Protein AF-W4PYH5-F1 (afdb_monomer_lite)

Radius of gyration: 15.22 Å; chains: 1; bounding box: 32×31×43 Å

InterPro domains:
  IPR000644 CBS domain [PF00571] (7-48)
  IPR046342 CBS domain superfamily [G3DSA:3.10.580.10] (1-60)
  IPR046342 CBS domain superfamily [SSF54631] (4-48)

Organism: NCBI:txid1236970

Structure (mmCIF, N/CA/C/O backbone):
data_AF-W4PYH5-F1
#
_entry.id   AF-W4PYH5-F1
#
loop_
_atom_site.group_PDB
_atom_site.id
_atom_site.type_symbol
_atom_site.label_atom_id
_atom_site.label_alt_id
_atom_site.label_comp_id
_atom_site.label_asym_id
_atom_site.label_entity_id
_atom_site.label_seq_id
_atom_site.pdbx_PDB_ins_code
_atom_site.Cartn_x
_atom_site.Cartn_y
_atom_site.Cartn_z
_atom_site.occupancy
_atom_site.B_iso_or_equiv
_atom_site.auth_seq_id
_atom_site.auth_comp_id
_atom_site.auth_asym_id
_atom_site.auth_atom_id
_atom_site.pdbx_PDB_model_num
ATOM 1 N N . MET A 1 1 ? 3.855 -17.718 -7.527 1.00 63.84 1 MET A N 1
ATOM 2 C CA . MET A 1 1 ? 3.036 -16.483 -7.488 1.00 63.84 1 MET A CA 1
ATOM 3 C C . MET A 1 1 ? 3.952 -15.280 -7.640 1.00 63.84 1 MET A C 1
ATOM 5 O O . MET A 1 1 ? 5.047 -15.312 -7.096 1.00 63.84 1 MET A O 1
ATOM 9 N N . LYS A 1 2 ? 3.538 -14.262 -8.402 1.00 83.88 2 LYS A N 1
ATOM 10 C CA . LYS A 1 2 ? 4.285 -13.011 -8.607 1.00 83.88 2 LYS A CA 1
ATOM 11 C C . LYS A 1 2 ? 3.551 -11.899 -7.858 1.00 83.88 2 LYS A C 1
ATOM 13 O O . LYS A 1 2 ? 2.355 -11.738 -8.081 1.00 83.88 2 LYS A O 1
ATOM 18 N N 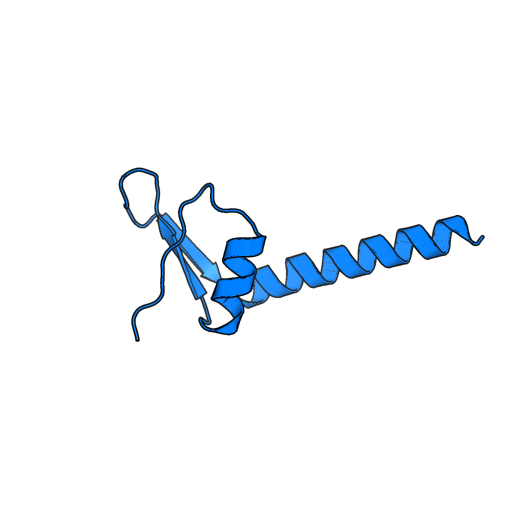. ASN A 1 3 ? 4.242 -11.169 -6.982 1.00 94.19 3 ASN A N 1
ATOM 19 C CA . ASN A 1 3 ? 3.634 -10.038 -6.276 1.00 94.19 3 ASN A CA 1
ATOM 20 C C . ASN A 1 3 ? 3.282 -8.935 -7.272 1.00 94.19 3 ASN A C 1
ATOM 22 O O . ASN A 1 3 ? 4.075 -8.616 -8.165 1.00 94.19 3 ASN A O 1
ATOM 26 N N . LYS A 1 4 ? 2.083 -8.374 -7.126 1.00 96.50 4 LYS A N 1
ATOM 27 C CA . LYS A 1 4 ? 1.589 -7.314 -8.000 1.00 96.50 4 LYS A CA 1
ATOM 28 C C . LYS A 1 4 ? 2.131 -5.973 -7.490 1.00 96.50 4 LYS A C 1
ATOM 30 O O . LYS A 1 4 ? 1.850 -5.631 -6.336 1.00 96.50 4 LYS A O 1
ATOM 35 N N . PRO A 1 5 ? 2.898 -5.232 -8.312 1.00 97.00 5 PRO A N 1
ATOM 36 C CA . PRO A 1 5 ? 3.387 -3.919 -7.928 1.00 97.00 5 PRO A CA 1
ATOM 37 C C . PRO A 1 5 ? 2.262 -2.879 -7.935 1.00 97.00 5 PRO A C 1
ATOM 39 O O . PRO A 1 5 ? 1.263 -3.034 -8.643 1.00 97.00 5 PRO A O 1
ATOM 42 N N . VAL A 1 6 ? 2.473 -1.795 -7.196 1.00 97.31 6 VAL A N 1
ATOM 43 C CA . VAL A 1 6 ? 1.671 -0.566 -7.248 1.00 97.31 6 VAL A CA 1
ATOM 44 C C . VAL A 1 6 ? 2.534 0.602 -7.704 1.00 97.31 6 VAL A C 1
ATOM 46 O O . VAL A 1 6 ? 3.748 0.593 -7.507 1.00 97.31 6 VAL A O 1
ATOM 49 N N . ARG A 1 7 ? 1.918 1.619 -8.307 1.00 97.94 7 ARG A N 1
ATOM 50 C CA . ARG A 1 7 ? 2.612 2.882 -8.587 1.00 97.94 7 ARG A CA 1
ATOM 51 C C . ARG A 1 7 ? 2.759 3.697 -7.308 1.00 97.94 7 ARG A C 1
ATOM 53 O O . ARG A 1 7 ? 1.901 3.603 -6.430 1.00 97.94 7 ARG A O 1
ATOM 60 N N . ILE A 1 8 ? 3.779 4.546 -7.242 1.00 96.56 8 ILE A N 1
ATOM 61 C CA . ILE A 1 8 ? 4.022 5.453 -6.108 1.00 96.56 8 ILE A CA 1
ATOM 62 C C . ILE A 1 8 ? 2.829 6.367 -5.771 1.00 96.56 8 ILE A C 1
ATOM 64 O O . ILE A 1 8 ? 2.670 6.777 -4.628 1.00 96.56 8 ILE A O 1
ATOM 68 N N . ASN A 1 9 ? 1.957 6.643 -6.740 1.00 96.31 9 ASN A N 1
ATOM 69 C CA . ASN A 1 9 ? 0.757 7.470 -6.588 1.00 96.31 9 ASN A CA 1
ATOM 70 C C . ASN A 1 9 ? -0.543 6.669 -6.354 1.00 96.31 9 ASN A C 1
ATOM 72 O O . ASN A 1 9 ? -1.634 7.226 -6.479 1.00 96.31 9 ASN A O 1
ATOM 76 N N . SER A 1 10 ? -0.453 5.370 -6.042 1.00 95.94 10 SER A N 1
ATOM 77 C CA . SER A 1 10 ? -1.634 4.528 -5.781 1.00 95.94 10 SER A CA 1
ATOM 78 C C . SER A 1 10 ? -2.303 4.889 -4.453 1.00 95.94 10 SER A C 1
ATOM 80 O O . SER A 1 10 ? -1.650 5.363 -3.522 1.00 95.94 10 SER A O 1
ATOM 82 N N . LYS A 1 11 ? -3.611 4.640 -4.334 1.00 95.12 11 LYS A N 1
ATOM 83 C CA . LYS A 1 11 ? -4.362 4.949 -3.109 1.00 95.12 11 LYS A CA 1
ATOM 84 C C . LYS A 1 11 ? -4.127 3.876 -2.045 1.00 95.12 11 LYS A C 1
ATOM 86 O O . LYS A 1 11 ? -3.970 2.702 -2.371 1.00 95.12 11 LYS A O 1
ATOM 91 N N . MET A 1 12 ? -4.216 4.241 -0.762 1.00 92.00 12 MET A N 1
ATOM 92 C CA . MET A 1 12 ? -4.099 3.281 0.355 1.00 92.00 12 MET A CA 1
ATOM 93 C C . MET A 1 12 ? -5.099 2.115 0.258 1.00 92.00 12 MET A C 1
ATOM 95 O O . MET A 1 12 ? -4.770 0.987 0.617 1.00 92.00 12 MET A O 1
ATOM 99 N N . THR A 1 13 ? -6.284 2.352 -0.314 1.00 91.25 13 THR A N 1
ATOM 100 C CA . THR A 1 13 ? -7.296 1.315 -0.580 1.00 91.25 13 THR A CA 1
ATOM 101 C C . THR A 1 13 ? -6.792 0.216 -1.520 1.00 91.25 13 THR A C 1
ATOM 103 O O . THR A 1 13 ? -7.110 -0.964 -1.337 1.00 91.25 13 THR A O 1
ATOM 106 N N . ASP A 1 14 ? -5.968 0.582 -2.505 1.00 93.75 14 ASP A N 1
ATOM 107 C CA . ASP A 1 14 ? -5.365 -0.363 -3.447 1.00 93.75 14 ASP A CA 1
ATOM 108 C C . ASP A 1 14 ? -4.326 -1.234 -2.728 1.00 93.75 14 ASP A C 1
ATOM 110 O O . ASP A 1 14 ? -4.252 -2.447 -2.942 1.00 93.75 14 ASP A O 1
ATOM 114 N N . LEU A 1 15 ? -3.558 -0.621 -1.820 1.00 95.25 15 LEU A N 1
ATOM 115 C CA . LEU A 1 15 ? -2.569 -1.305 -0.991 1.00 95.25 15 LEU A CA 1
ATOM 116 C C . LEU A 1 15 ? -3.243 -2.300 -0.040 1.00 95.25 15 LEU A C 1
ATOM 118 O O . LEU A 1 15 ? -2.778 -3.433 0.065 1.00 95.25 15 LEU A O 1
ATOM 122 N N . LEU A 1 16 ? -4.348 -1.922 0.609 1.00 94.88 16 LEU A N 1
ATOM 123 C CA . LEU A 1 16 ? -5.077 -2.806 1.524 1.00 94.88 16 LEU A CA 1
ATOM 124 C C . LEU A 1 16 ? -5.587 -4.063 0.813 1.00 94.88 16 LEU A C 1
ATOM 126 O O . LEU A 1 16 ? -5.350 -5.177 1.277 1.00 94.88 16 LEU A O 1
ATOM 130 N N . THR A 1 17 ? -6.218 -3.888 -0.351 1.00 94.56 17 THR A N 1
ATOM 131 C CA . THR A 1 17 ? -6.733 -5.002 -1.164 1.00 94.56 17 THR A CA 1
ATOM 132 C C . THR A 1 17 ? -5.625 -5.993 -1.509 1.00 94.56 17 THR A C 1
ATOM 134 O O . THR A 1 17 ? -5.800 -7.209 -1.441 1.00 94.56 17 THR A O 1
ATOM 137 N N . LEU A 1 18 ? -4.448 -5.475 -1.854 1.00 96.00 18 LEU A N 1
ATOM 138 C CA . LEU A 1 18 ? -3.300 -6.304 -2.168 1.00 96.00 18 LEU A CA 1
ATOM 139 C C . LEU A 1 18 ? -2.726 -6.985 -0.924 1.00 96.00 18 LEU A C 1
ATOM 141 O O . LEU A 1 18 ? -2.461 -8.185 -0.968 1.00 96.00 18 LEU A O 1
ATOM 145 N N . ALA A 1 19 ? -2.591 -6.264 0.188 1.00 95.88 19 ALA A N 1
ATOM 146 C CA . ALA A 1 19 ? -2.040 -6.769 1.444 1.00 95.88 19 ALA A CA 1
ATOM 147 C C . ALA A 1 19 ? -2.793 -7.992 2.000 1.00 95.88 19 ALA A C 1
ATOM 149 O O . ALA A 1 19 ? -2.198 -8.796 2.713 1.00 95.88 19 ALA A O 1
ATOM 150 N N . ILE A 1 20 ? -4.064 -8.189 1.632 1.00 94.00 20 ILE A N 1
ATOM 151 C CA . ILE A 1 20 ? -4.826 -9.410 1.947 1.00 94.00 20 ILE A CA 1
ATOM 152 C C . ILE A 1 20 ? -4.153 -10.663 1.364 1.00 94.00 20 ILE A C 1
ATOM 154 O O . ILE A 1 20 ? -4.139 -11.718 1.993 1.00 94.00 20 ILE A O 1
ATOM 158 N N . SER A 1 21 ? -3.581 -10.551 0.164 1.00 93.88 21 SER A N 1
ATOM 159 C CA . SER A 1 21 ? -3.041 -11.681 -0.605 1.00 93.88 21 SER A CA 1
ATOM 160 C C . SER A 1 21 ? -1.512 -11.710 -0.707 1.00 93.88 21 SER A C 1
ATOM 162 O O . SER A 1 21 ? -0.951 -12.763 -1.014 1.00 93.88 21 SER A O 1
ATOM 164 N N . GLN A 1 22 ? -0.821 -10.591 -0.445 1.00 95.06 22 GLN A N 1
ATOM 165 C CA . GLN A 1 22 ? 0.642 -10.498 -0.514 1.00 95.06 22 GLN A CA 1
ATOM 166 C C . GLN A 1 22 ? 1.264 -9.897 0.756 1.00 95.06 22 GLN A C 1
ATOM 168 O O . GLN A 1 22 ? 0.849 -8.854 1.254 1.00 95.06 22 GLN A O 1
ATOM 173 N N . ASN A 1 23 ? 2.320 -10.545 1.264 1.00 94.25 23 ASN A N 1
ATOM 174 C CA . ASN A 1 23 ? 3.017 -10.129 2.491 1.00 94.25 23 ASN A CA 1
ATOM 175 C C . ASN A 1 23 ? 3.771 -8.796 2.341 1.00 94.25 23 ASN A C 1
ATOM 177 O O . ASN A 1 23 ? 4.076 -8.139 3.340 1.0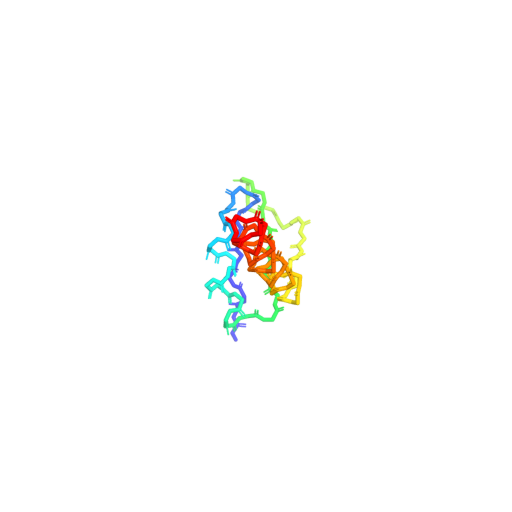0 94.25 23 ASN A O 1
ATOM 181 N N . PHE A 1 24 ? 4.088 -8.420 1.104 1.00 96.81 24 PHE A N 1
ATOM 182 C CA . PHE A 1 24 ? 4.681 -7.143 0.738 1.00 96.81 24 PHE A CA 1
ATOM 183 C C . PHE A 1 24 ? 4.223 -6.737 -0.663 1.00 96.81 24 PHE A C 1
ATOM 185 O O . PHE A 1 24 ? 3.890 -7.584 -1.494 1.00 96.81 24 PHE A O 1
ATOM 192 N N . ILE A 1 25 ? 4.240 -5.436 -0.917 1.00 97.62 25 ILE A N 1
ATOM 193 C CA . ILE A 1 25 ? 3.787 -4.804 -2.149 1.00 97.62 25 ILE A CA 1
ATOM 194 C C . ILE A 1 25 ? 4.990 -4.091 -2.774 1.00 97.62 25 ILE A C 1
ATOM 196 O O . ILE A 1 25 ? 5.498 -3.146 -2.169 1.00 97.62 25 ILE A O 1
ATOM 200 N N . PRO A 1 26 ? 5.484 -4.524 -3.945 1.00 97.88 26 PRO A N 1
ATOM 201 C CA . PRO A 1 26 ? 6.499 -3.777 -4.676 1.00 97.88 26 PRO A CA 1
ATOM 202 C C . PRO A 1 26 ? 5.935 -2.430 -5.137 1.00 97.88 26 PRO A C 1
ATOM 2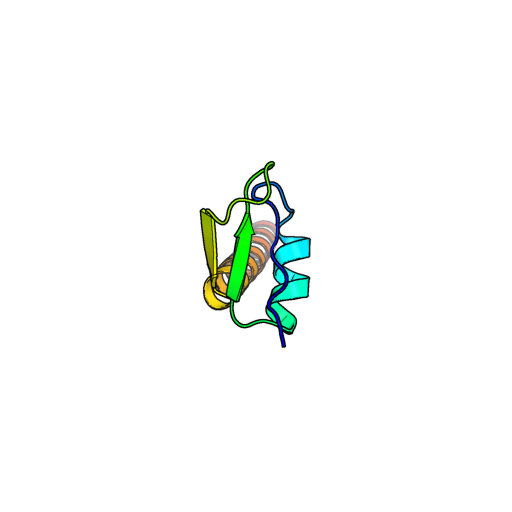04 O O . PRO A 1 26 ? 4.789 -2.358 -5.579 1.00 97.88 26 PRO A O 1
ATOM 207 N N . VAL A 1 27 ? 6.741 -1.381 -5.079 1.00 98.00 27 VAL A N 1
ATOM 208 C CA . VAL A 1 27 ? 6.377 -0.045 -5.550 1.00 98.00 27 VAL A CA 1
ATOM 209 C C . VAL A 1 27 ? 7.232 0.298 -6.758 1.00 98.00 27 VAL A C 1
ATOM 211 O O . VAL A 1 27 ? 8.442 0.054 -6.762 1.00 98.00 27 VAL A O 1
ATOM 214 N N . VAL A 1 28 ? 6.593 0.848 -7.785 1.00 98.38 28 VAL A N 1
ATOM 215 C CA . VAL A 1 28 ? 7.246 1.334 -9.001 1.00 98.38 28 VAL A CA 1
ATOM 216 C C . VAL A 1 28 ? 6.963 2.819 -9.231 1.00 98.38 28 VAL A C 1
ATOM 218 O O . VAL A 1 28 ? 5.945 3.340 -8.768 1.00 98.38 28 VAL A O 1
ATOM 221 N N . ASP A 1 29 ? 7.854 3.494 -9.949 1.00 97.62 29 ASP A N 1
ATOM 222 C CA . ASP A 1 29 ? 7.642 4.857 -10.442 1.00 97.62 29 ASP A CA 1
ATOM 223 C C . ASP A 1 29 ? 6.768 4.892 -11.716 1.00 97.62 29 ASP A C 1
ATOM 225 O O . ASP A 1 29 ? 6.191 3.883 -12.142 1.00 97.62 29 ASP A O 1
ATOM 229 N N . ASP A 1 30 ? 6.664 6.065 -12.343 1.00 96.94 30 ASP A N 1
ATOM 230 C CA . ASP A 1 30 ? 5.862 6.259 -13.554 1.00 96.94 30 ASP A CA 1
ATOM 231 C C . ASP A 1 30 ? 6.426 5.571 -14.805 1.00 96.94 30 ASP A C 1
ATOM 233 O O . ASP A 1 30 ? 5.672 5.309 -15.748 1.00 96.94 30 ASP A O 1
ATOM 237 N N . HIS A 1 31 ? 7.713 5.218 -14.794 1.00 97.25 31 HIS A N 1
ATOM 238 C CA . HIS A 1 31 ? 8.396 4.462 -15.843 1.00 97.25 31 HIS A CA 1
ATOM 239 C C . HIS A 1 31 ? 8.396 2.947 -15.577 1.00 97.25 31 HIS A C 1
ATOM 241 O O . HIS A 1 31 ? 8.918 2.177 -16.384 1.00 97.25 31 HIS A O 1
ATOM 247 N N . GLY A 1 32 ? 7.789 2.496 -14.474 1.00 96.44 32 GLY A N 1
ATOM 248 C CA . GLY A 1 32 ? 7.766 1.090 -14.081 1.00 96.44 32 GLY A CA 1
ATOM 249 C C . GLY A 1 32 ? 9.063 0.614 -13.422 1.00 96.44 32 GLY A C 1
ATOM 250 O O . GLY A 1 32 ? 9.252 -0.595 -13.263 1.00 96.44 32 GLY A O 1
ATOM 251 N N . ILE A 1 33 ? 9.948 1.532 -13.027 1.00 98.06 33 ILE A N 1
ATOM 252 C CA . ILE A 1 33 ? 11.176 1.216 -12.302 1.00 98.06 33 ILE A CA 1
ATOM 253 C C . ILE A 1 33 ? 10.828 0.920 -10.850 1.00 98.06 33 ILE A C 1
ATOM 255 O O . ILE A 1 33 ? 10.108 1.674 -10.203 1.00 98.06 33 ILE A O 1
ATOM 259 N N . PHE A 1 34 ? 11.336 -0.195 -10.330 1.00 98.00 34 PHE A N 1
ATOM 260 C CA . PHE A 1 34 ? 11.168 -0.567 -8.930 1.00 98.00 34 PHE A CA 1
ATOM 261 C C . PHE A 1 34 ? 11.908 0.412 -8.014 1.00 98.00 34 PHE A C 1
ATOM 263 O O . PHE A 1 34 ? 13.111 0.612 -8.168 1.00 98.00 34 PHE A O 1
ATOM 270 N N . ILE A 1 35 ? 11.195 0.965 -7.033 1.00 98.25 35 ILE A N 1
ATOM 271 C CA . ILE A 1 35 ? 11.726 1.965 -6.092 1.00 98.25 35 ILE A CA 1
ATOM 272 C C . ILE A 1 35 ? 11.648 1.527 -4.624 1.00 98.25 35 ILE A C 1
ATOM 274 O O . ILE A 1 35 ? 12.141 2.232 -3.749 1.00 98.25 35 ILE A O 1
ATOM 278 N N . GLY A 1 36 ? 11.049 0.371 -4.327 1.00 98.00 36 GLY A N 1
ATO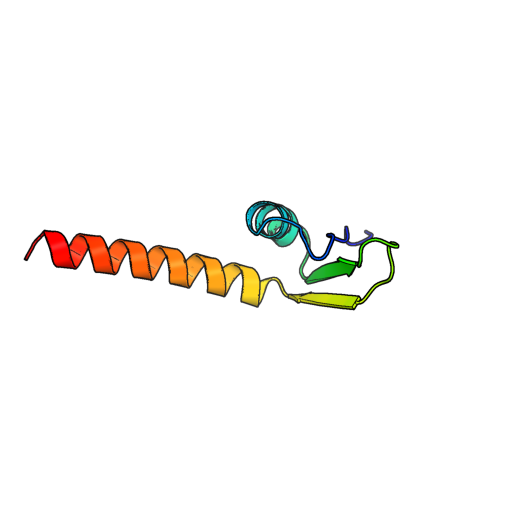M 279 C CA . GLY A 1 36 ? 10.994 -0.149 -2.961 1.00 98.00 36 GLY A CA 1
ATOM 280 C C . GLY A 1 36 ? 9.832 -1.098 -2.700 1.00 98.00 36 GLY A C 1
ATOM 281 O O . GLY A 1 36 ? 9.103 -1.492 -3.608 1.00 98.00 36 GLY A O 1
ATOM 282 N N . ILE A 1 37 ? 9.655 -1.474 -1.434 1.00 97.94 37 ILE A N 1
ATOM 283 C CA . ILE A 1 37 ? 8.531 -2.300 -0.983 1.00 97.94 37 ILE A CA 1
ATOM 284 C C . ILE A 1 37 ? 7.774 -1.612 0.144 1.00 97.94 37 ILE A C 1
ATOM 286 O O . ILE A 1 37 ? 8.358 -0.894 0.951 1.00 97.94 37 ILE A O 1
ATOM 290 N N . ILE A 1 38 ? 6.491 -1.934 0.248 1.00 97.44 38 ILE A N 1
ATOM 291 C CA . ILE A 1 38 ? 5.678 -1.677 1.433 1.00 97.44 38 ILE A CA 1
ATOM 292 C C . ILE A 1 38 ? 5.338 -3.030 2.047 1.00 97.44 38 ILE A C 1
ATOM 294 O O . ILE A 1 38 ? 4.871 -3.942 1.361 1.00 97.44 38 ILE A O 1
ATOM 298 N N . ARG A 1 39 ? 5.604 -3.193 3.338 1.00 97.44 39 ARG A N 1
ATOM 299 C CA . ARG A 1 39 ? 5.298 -4.419 4.078 1.00 97.44 39 ARG A CA 1
ATOM 300 C C . ARG A 1 39 ? 3.852 -4.362 4.590 1.00 97.44 39 ARG A C 1
ATOM 302 O O . ARG A 1 39 ? 3.320 -3.306 4.918 1.00 97.44 39 ARG A O 1
ATOM 309 N N . ARG A 1 40 ? 3.197 -5.525 4.650 1.00 97.00 40 ARG A N 1
ATOM 310 C CA . ARG A 1 40 ? 1.793 -5.656 5.086 1.00 97.00 40 ARG A CA 1
ATOM 311 C C . ARG A 1 40 ? 1.552 -5.164 6.514 1.00 97.00 40 ARG A C 1
ATOM 313 O O . ARG A 1 40 ? 0.468 -4.670 6.796 1.00 97.00 40 ARG A O 1
ATOM 320 N N . ARG A 1 41 ? 2.540 -5.309 7.399 1.00 97.06 41 ARG A N 1
ATOM 321 C CA . ARG A 1 41 ? 2.436 -4.875 8.797 1.00 97.06 41 ARG A CA 1
ATOM 322 C C . ARG A 1 41 ? 2.141 -3.374 8.882 1.00 97.06 41 ARG A C 1
ATOM 324 O O . ARG A 1 41 ? 1.207 -2.996 9.566 1.00 97.06 41 ARG A O 1
ATOM 331 N N . GLU A 1 42 ? 2.857 -2.561 8.123 1.00 96.56 42 GLU A N 1
ATOM 332 C CA . GLU A 1 42 ? 2.745 -1.103 8.114 1.00 96.56 42 GLU A CA 1
ATOM 333 C C . GLU A 1 42 ? 1.411 -0.643 7.533 1.00 96.56 42 GLU A C 1
ATOM 335 O O . GLU A 1 42 ? 0.825 0.323 8.010 1.00 96.56 42 GLU A O 1
ATOM 340 N N . ILE A 1 43 ? 0.905 -1.360 6.524 1.00 96.50 43 ILE A N 1
ATOM 341 C CA . ILE A 1 43 ? -0.432 -1.108 5.974 1.00 96.50 43 ILE A CA 1
ATOM 342 C C . ILE A 1 43 ? -1.482 -1.350 7.063 1.00 96.50 43 ILE A C 1
ATOM 344 O O . ILE A 1 43 ? -2.348 -0.508 7.271 1.00 96.50 43 ILE A O 1
ATOM 348 N N . ILE A 1 44 ? -1.391 -2.475 7.779 1.00 96.00 44 ILE A N 1
ATOM 349 C CA . ILE A 1 44 ? -2.326 -2.810 8.861 1.00 96.00 44 ILE A CA 1
ATOM 350 C C . ILE A 1 44 ? -2.218 -1.802 10.011 1.00 96.00 44 ILE A C 1
ATOM 352 O O . ILE A 1 44 ? -3.244 -1.301 10.456 1.00 96.00 44 ILE A O 1
ATOM 356 N N . GLU A 1 45 ? -1.004 -1.469 10.457 1.00 96.38 45 GLU A N 1
ATOM 357 C CA . GLU A 1 45 ? -0.763 -0.483 11.522 1.00 96.38 45 GLU A CA 1
ATOM 358 C C . GLU A 1 45 ? -1.357 0.889 11.165 1.00 96.38 45 GLU A C 1
ATOM 360 O O . GLU A 1 45 ? -1.996 1.517 12.004 1.00 96.38 45 GLU A O 1
ATOM 365 N N . TYR A 1 46 ? -1.223 1.339 9.913 1.00 95.31 46 TYR A N 1
ATOM 366 C CA . TYR A 1 46 ? -1.831 2.592 9.458 1.00 95.31 46 TYR A CA 1
ATOM 367 C C . TYR A 1 46 ? -3.359 2.597 9.612 1.00 95.31 46 TYR A C 1
ATOM 369 O O . TYR A 1 46 ? -3.918 3.565 10.124 1.00 95.31 46 TYR A O 1
ATOM 377 N N . TYR A 1 47 ? -4.031 1.523 9.185 1.00 94.75 47 TYR A N 1
ATOM 378 C CA . TYR A 1 47 ? -5.488 1.420 9.287 1.00 94.75 47 TYR A CA 1
ATOM 379 C C . TYR A 1 47 ? -5.967 1.217 10.727 1.00 94.75 47 TYR A C 1
ATOM 381 O O . TYR A 1 47 ? -6.974 1.806 11.103 1.00 94.75 47 TYR A O 1
ATOM 389 N N . ALA A 1 48 ? -5.244 0.445 11.543 1.00 95.00 48 ALA A N 1
ATOM 390 C CA . ALA A 1 48 ? -5.556 0.286 12.964 1.00 95.00 48 ALA A CA 1
ATOM 391 C C . ALA A 1 48 ? -5.533 1.643 13.689 1.00 95.00 48 ALA A C 1
ATOM 393 O O . ALA A 1 48 ? -6.510 2.010 14.335 1.00 95.00 48 ALA A O 1
ATOM 394 N N . ASN A 1 49 ? -4.484 2.441 13.465 1.00 95.38 49 ASN A N 1
ATOM 395 C CA . ASN A 1 49 ? -4.367 3.785 14.034 1.00 95.38 49 ASN A CA 1
ATOM 396 C C . ASN A 1 49 ? -5.459 4.749 13.537 1.00 95.38 49 ASN A C 1
ATOM 398 O O . ASN A 1 49 ? -5.767 5.728 14.212 1.00 95.38 49 ASN A O 1
ATOM 402 N N . LEU A 1 50 ? -5.997 4.542 12.330 1.00 93.25 50 LEU A N 1
ATOM 403 C CA . LEU A 1 50 ? -7.092 5.365 11.813 1.00 93.25 50 LEU A CA 1
ATOM 404 C C . LEU A 1 50 ? -8.392 5.076 12.572 1.00 93.25 50 LEU A C 1
ATOM 406 O O . LEU A 1 50 ? -9.059 6.016 12.984 1.00 93.25 50 LEU A O 1
ATOM 410 N N . VAL A 1 51 ? -8.689 3.795 12.811 1.00 94.31 51 VAL A N 1
ATOM 411 C CA . VAL A 1 51 ? -9.863 3.361 13.586 1.00 94.31 51 VAL A CA 1
ATOM 412 C C . VAL A 1 51 ? -9.781 3.851 15.032 1.00 94.31 51 VAL A C 1
ATOM 414 O O . VAL A 1 51 ? -10.766 4.351 15.563 1.00 94.31 51 VAL A O 1
ATOM 417 N N . GLU A 1 52 ? -8.608 3.769 15.667 1.00 93.62 52 GLU A N 1
ATOM 418 C CA . GLU A 1 52 ? -8.411 4.296 17.027 1.00 93.62 52 GLU A CA 1
ATOM 419 C C . GLU A 1 52 ? -8.708 5.801 17.108 1.00 93.62 52 GLU A C 1
ATOM 421 O O . GLU A 1 52 ? -9.439 6.239 17.991 1.00 93.62 52 GLU A O 1
ATOM 426 N N . LYS A 1 53 ? -8.230 6.588 16.136 1.00 92.12 53 LYS A N 1
ATOM 427 C CA . LYS A 1 53 ? -8.482 8.037 16.092 1.00 92.12 53 LYS A CA 1
ATOM 428 C C . LYS A 1 53 ? -9.945 8.405 15.860 1.00 92.12 53 LYS A C 1
ATOM 430 O O . LYS A 1 53 ? -10.355 9.478 16.293 1.00 92.12 53 LYS A O 1
ATOM 435 N N . GLU A 1 54 ? -10.696 7.589 15.126 1.00 89.25 54 GLU A N 1
ATOM 436 C CA . GLU A 1 54 ? -12.137 7.797 14.939 1.00 89.25 54 GLU A CA 1
ATOM 437 C C . GLU A 1 54 ? -12.888 7.551 16.254 1.00 89.25 54 GLU A C 1
ATOM 439 O O . GLU A 1 54 ? -13.693 8.391 16.654 1.00 89.25 54 GLU A O 1
ATOM 444 N N . ASN A 1 55 ? -12.540 6.485 16.982 1.00 85.62 55 ASN A N 1
ATOM 445 C CA . ASN A 1 55 ? -13.125 6.191 18.295 1.00 85.62 55 ASN A CA 1
ATOM 446 C C . ASN A 1 55 ? -12.818 7.294 19.325 1.00 85.62 55 ASN A C 1
ATOM 448 O O . ASN A 1 55 ? -13.716 7.740 20.034 1.00 85.62 55 ASN A O 1
ATOM 452 N N . ASP A 1 56 ? -11.581 7.806 19.350 1.00 83.56 56 ASP A N 1
ATOM 453 C CA . ASP A 1 56 ? -11.199 8.915 20.234 1.00 83.56 56 ASP A CA 1
ATOM 454 C C . ASP A 1 56 ? -12.033 10.187 19.968 1.00 83.56 56 ASP A C 1
ATOM 456 O O . ASP A 1 56 ? -12.266 10.993 20.870 1.00 83.56 56 ASP A O 1
ATOM 460 N N . GLN A 1 57 ? -12.472 10.418 18.726 1.00 74.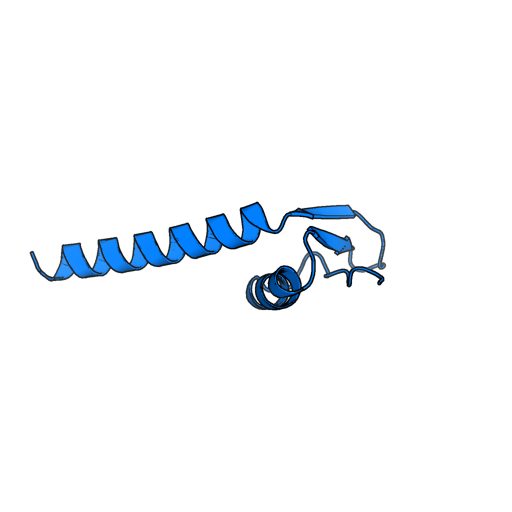88 57 GLN A N 1
ATOM 461 C CA . GLN A 1 57 ? -13.317 11.569 18.390 1.00 74.88 57 GLN A CA 1
ATOM 462 C C . GLN A 1 57 ? -14.768 11.372 18.826 1.00 74.88 57 GLN A C 1
ATOM 464 O O . GLN A 1 57 ? -15.385 12.333 19.288 1.00 74.88 57 GLN A O 1
ATOM 469 N N . GLU A 1 58 ? -15.300 10.154 18.714 1.00 71.50 58 GLU A N 1
ATOM 470 C CA . GLU A 1 58 ? -16.634 9.820 19.219 1.00 71.50 58 GLU A CA 1
ATOM 471 C C . GLU A 1 58 ? -16.702 9.976 20.744 1.00 71.50 58 GLU A C 1
ATOM 473 O O . GLU A 1 58 ? -17.609 10.642 21.245 1.00 71.50 58 GLU A O 1
ATOM 478 N N . ASP A 1 59 ? -15.699 9.495 21.481 1.00 71.75 59 ASP A N 1
ATOM 479 C CA . ASP A 1 59 ? -15.652 9.616 22.944 1.00 71.75 59 ASP A CA 1
ATOM 480 C C . ASP A 1 59 ? -15.566 11.081 23.423 1.00 71.75 59 ASP A C 1
ATOM 482 O O . ASP A 1 59 ? -16.125 11.441 24.461 1.00 71.75 59 ASP A O 1
ATOM 486 N N . ASN A 1 60 ? -14.924 11.967 22.655 1.00 69.62 60 ASN A N 1
ATOM 487 C CA . ASN A 1 60 ? -14.842 13.400 22.972 1.00 69.62 60 ASN A CA 1
ATOM 488 C C . ASN A 1 60 ? -16.131 14.188 22.666 1.00 69.62 60 ASN A C 1
ATOM 490 O O . ASN A 1 60 ? -16.279 15.306 23.151 1.00 69.62 60 ASN A O 1
ATOM 494 N N . LEU A 1 61 ? -17.052 13.645 21.863 1.00 68.62 61 LEU A N 1
ATOM 495 C CA . LEU A 1 61 ? -18.345 14.272 21.545 1.00 68.62 61 LEU A CA 1
ATOM 496 C C . LEU A 1 61 ? -19.451 13.909 22.550 1.00 68.62 61 LEU A C 1
ATOM 498 O O . LEU A 1 61 ? -20.491 14.569 22.572 1.00 68.62 61 LEU A O 1
ATOM 502 N N . VAL A 1 62 ? -19.250 12.857 23.349 1.00 65.88 62 VAL A N 1
ATOM 503 C CA . VAL A 1 62 ? -20.241 12.329 24.308 1.00 65.88 62 VAL A CA 1
ATOM 504 C C . VAL A 1 62 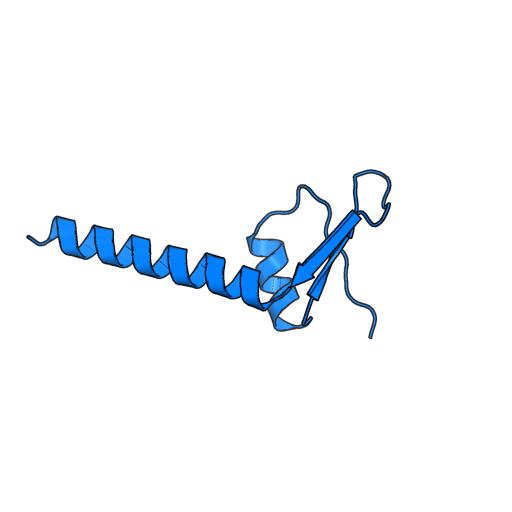? -19.955 12.778 25.758 1.00 65.88 62 VAL A C 1
ATOM 506 O O . VAL A 1 62 ? -20.756 12.497 26.651 1.00 65.88 62 VAL A O 1
ATOM 509 N N . ASN A 1 63 ? -18.866 13.521 25.995 1.00 54.31 63 ASN A N 1
ATOM 510 C CA . ASN A 1 63 ? -18.500 14.135 27.285 1.00 54.31 63 ASN A CA 1
ATOM 511 C C . ASN A 1 63 ? -18.736 15.652 27.294 1.00 54.31 63 ASN A C 1
ATOM 513 O O . ASN A 1 63 ? -19.070 16.181 28.379 1.00 54.31 63 ASN A O 1
#

Secondary structure (DSSP, 8-state):
--PPPEETT--HHHHHHHHTT-SEEEEE-TT--EEEEEEHHHHHHHHHHHHHHHHHHHHHH--

Foldseek 3Di:
DDAEADEPPDDLVVVQVSLVPDQKHFYAYPVRHTDDIDGSVVSVVVVVVVVVVVVVVVVVVVD

pLDDT: mean 91.68, std 9.91, range [54.31, 98.38]

Sequence (63 aa):
MKNKPVRINSKMTDLLTLAISQNFIPVVDDHGIFIGIIRRREIIEYYANLVEKENDQEDNLVN